Protein AF-A0AAV9WDE3-F1 (afdb_monomer)

Foldseek 3Di:
DDDDDDDDDPDDPPDDDPVNVVVVVVVVVVVVVVVVVVVVVVVVVVVVVVVDPDDPVVVVVVVVVVVVVVVVVVVVVLVVLVVVCVVVVHDSQVSCVVVVHHPVD

Radius of gyration: 34.05 Å; Cα contacts (8 Å, |Δi|>4): 21; chains: 1; bounding box: 83×27×81 Å

Organism: NCBI:txid47236

Mean predicted aligned error: 13.85 Å

InterPro domains:
  IPR010760 DNA repair protein, Swi5 [PF07061] (27-104)
  IPR010760 DNA repair protein, Swi5 [PTHR28529] (7-105)

Solvent-accessible surface area (backbone atoms only — not comparable to full-atom values): 6364 Å² total; per-residue (Å²): 137,85,82,80,75,77,80,79,78,92,75,86,80,87,78,69,51,79,65,51,50,54,50,51,52,50,50,52,53,50,50,53,50,50,51,52,48,51,54,51,52,54,51,51,50,52,63,51,53,71,72,45,93,59,63,64,70,59,54,51,52,51,51,53,48,53,54,48,57,48,51,52,53,48,52,54,50,53,51,55,47,43,53,53,15,62,75,69,74,50,56,54,70,58,54,33,53,75,73,74,49,56,102,87,110

Secondary structure (DSSP, 8-state):
----PPPPPS-SSTT--HHHHHHHHHHHHHHHHHHHHHHHHHHHHHHHHTT-SS-HHHHHHHHHHHHHHHHHHHHHHHHHHHHHHHHHT--HHHHHHHTT--TT-

pLDDT: mean 83.13, std 13.27, range [44.38, 96.0]

Structure (mmCIF, N/CA/C/O backbone):
data_AF-A0AAV9WDE3-F1
#
_entry.id   AF-A0AAV9WDE3-F1
#
loop_
_atom_site.group_PDB
_atom_site.id
_atom_site.type_symbol
_atom_site.label_atom_id
_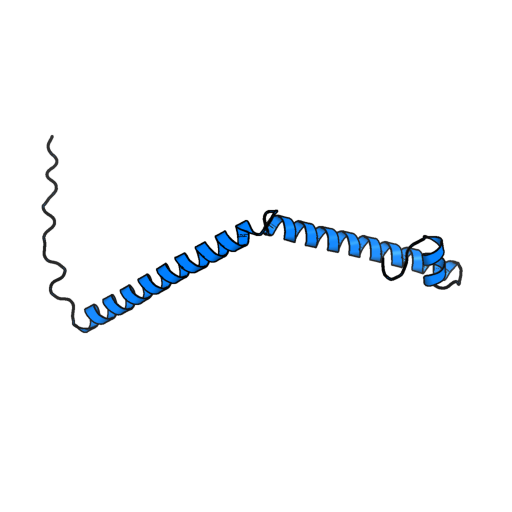atom_site.label_alt_id
_atom_site.label_comp_id
_atom_site.label_asym_id
_atom_site.label_entity_id
_atom_site.label_seq_id
_atom_site.pdbx_PDB_ins_code
_atom_site.Cartn_x
_atom_site.Cartn_y
_atom_site.Cartn_z
_atom_site.occupancy
_atom_site.B_iso_or_equiv
_atom_site.auth_seq_id
_atom_site.auth_comp_id
_atom_site.auth_asym_id
_atom_site.auth_atom_id
_atom_site.pdbx_PDB_model_num
ATOM 1 N N . MET A 1 1 ? -60.662 3.901 27.039 1.00 44.38 1 MET A N 1
ATOM 2 C CA . MET A 1 1 ? -60.197 2.587 27.536 1.00 44.38 1 MET A CA 1
ATOM 3 C C . MET A 1 1 ? -58.825 2.805 28.157 1.00 44.38 1 MET A C 1
ATOM 5 O O . MET A 1 1 ? -57.867 3.007 27.427 1.00 44.38 1 MET A O 1
ATOM 9 N N . ALA A 1 2 ? -58.760 2.931 29.484 1.00 45.16 2 ALA A N 1
ATOM 10 C CA . ALA A 1 2 ? -57.523 3.211 30.211 1.00 45.16 2 ALA A CA 1
ATOM 11 C C . ALA A 1 2 ? -56.768 1.895 30.448 1.00 45.16 2 ALA A C 1
ATOM 13 O O . ALA A 1 2 ? -57.209 1.071 31.249 1.00 45.16 2 ALA A O 1
ATOM 14 N N . SER A 1 3 ? -55.666 1.686 29.727 1.00 52.72 3 SER A N 1
ATOM 15 C CA . SER A 1 3 ? -54.793 0.531 29.937 1.00 52.72 3 SER A CA 1
ATOM 16 C C . SER A 1 3 ? -54.007 0.749 31.227 1.00 52.72 3 SER A C 1
ATOM 18 O O . SER A 1 3 ? -53.098 1.574 31.281 1.00 52.72 3 SER A O 1
ATOM 20 N N . HIS A 1 4 ? -54.415 0.048 32.283 1.00 52.09 4 HIS A N 1
ATOM 21 C CA . HIS A 1 4 ? -53.659 -0.074 33.523 1.00 52.09 4 HIS A CA 1
ATOM 22 C C . HIS A 1 4 ? -52.320 -0.743 33.207 1.00 52.09 4 HIS A C 1
ATOM 24 O O . HIS A 1 4 ? -52.282 -1.938 32.918 1.00 52.09 4 HIS A O 1
ATOM 30 N N . ASN A 1 5 ? -51.228 0.018 33.254 1.00 63.72 5 ASN A N 1
ATOM 31 C CA . ASN A 1 5 ? -49.902 -0.5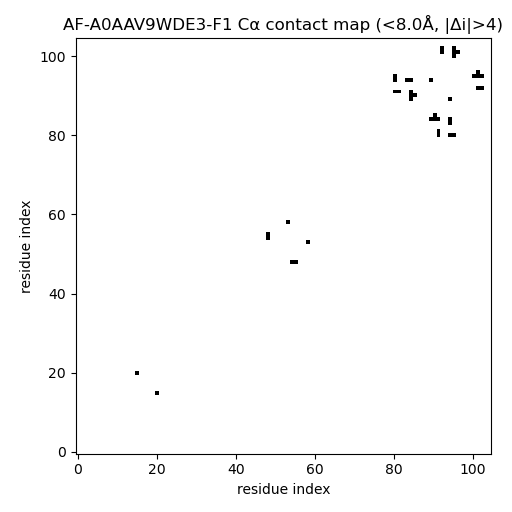75 33.355 1.00 63.72 5 ASN A CA 1
ATOM 32 C C . ASN A 1 5 ? -49.730 -1.054 34.806 1.00 63.72 5 ASN A C 1
ATOM 34 O O . ASN A 1 5 ? -49.921 -0.241 35.717 1.00 63.72 5 ASN A O 1
ATOM 38 N N . PRO A 1 6 ? -49.422 -2.339 35.055 1.00 59.72 6 PRO A N 1
ATOM 39 C CA . PRO A 1 6 ? -49.171 -2.806 36.408 1.00 59.72 6 PRO A CA 1
ATOM 40 C C . PRO A 1 6 ? -47.937 -2.086 36.974 1.00 59.72 6 PRO A C 1
ATOM 42 O O . PRO A 1 6 ? -46.994 -1.805 36.226 1.00 59.72 6 PRO A O 1
ATOM 45 N N . PRO A 1 7 ? -47.928 -1.758 38.277 1.00 61.12 7 PRO A N 1
ATOM 46 C CA . PRO A 1 7 ? -46.777 -1.132 38.898 1.00 61.12 7 PRO A CA 1
ATOM 47 C C . PRO A 1 7 ? -45.613 -2.119 38.831 1.00 61.12 7 PRO A C 1
ATOM 49 O O . PRO A 1 7 ? -45.723 -3.255 39.291 1.00 61.12 7 PRO A O 1
ATOM 52 N N . ILE A 1 8 ? -44.510 -1.678 38.233 1.00 63.84 8 ILE A N 1
ATOM 53 C CA . ILE A 1 8 ? -43.234 -2.386 38.281 1.00 63.84 8 ILE A CA 1
ATOM 54 C C . ILE A 1 8 ? -42.884 -2.525 39.773 1.00 63.8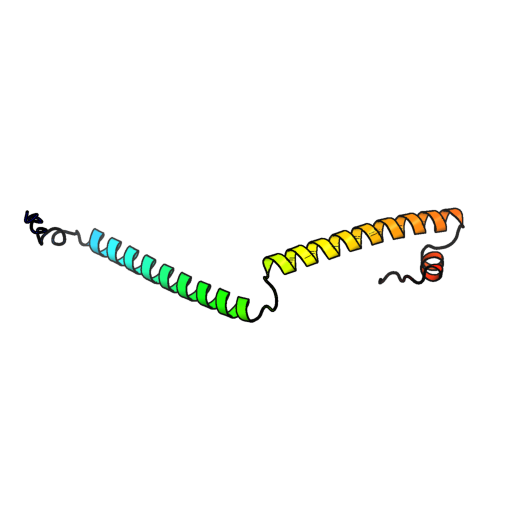4 8 ILE A C 1
ATOM 56 O O . ILE A 1 8 ? -42.777 -1.498 40.451 1.00 63.84 8 ILE A O 1
ATOM 60 N N . PRO A 1 9 ? -42.776 -3.746 40.326 1.00 60.78 9 PRO A N 1
ATOM 61 C CA . PRO A 1 9 ? -42.433 -3.923 41.728 1.00 60.78 9 PRO A CA 1
ATOM 62 C C . PRO A 1 9 ? -41.012 -3.384 41.977 1.00 60.78 9 PRO A C 1
ATOM 64 O O . PRO A 1 9 ? -40.080 -3.777 41.274 1.00 60.78 9 PRO A O 1
ATOM 67 N N . PRO A 1 10 ? -40.806 -2.490 42.958 1.00 60.97 10 PRO A N 1
ATOM 68 C CA . PRO A 1 10 ? -39.492 -1.931 43.253 1.00 60.97 10 PRO A CA 1
ATOM 69 C C . PRO A 1 10 ? -38.711 -2.864 44.195 1.00 60.97 10 PRO A C 1
ATOM 71 O O . PRO A 1 10 ? -38.567 -2.527 45.366 1.00 60.97 10 PRO A O 1
ATOM 74 N N . ALA A 1 11 ? -38.269 -4.057 43.760 1.00 54.56 11 ALA A N 1
ATOM 75 C CA . ALA A 1 11 ? -37.543 -4.968 44.670 1.00 54.56 11 ALA A CA 1
ATOM 76 C C . ALA A 1 11 ? -36.789 -6.173 44.040 1.00 54.56 11 ALA A C 1
ATOM 78 O O . ALA A 1 11 ? -36.918 -7.277 44.561 1.00 54.56 11 ALA A O 1
ATOM 79 N N . GLU A 1 12 ? -35.976 -6.019 42.987 1.00 51.12 12 GLU A N 1
ATOM 80 C CA . GLU A 1 12 ? -35.075 -7.118 42.537 1.00 51.12 12 GLU A CA 1
ATOM 81 C C . GLU A 1 12 ? -33.565 -6.811 42.617 1.00 51.12 12 GLU A C 1
ATOM 83 O O . GLU A 1 12 ? -32.753 -7.629 42.205 1.00 51.12 12 GLU A O 1
ATOM 88 N N . ASP A 1 13 ? -33.153 -5.697 43.232 1.00 51.06 13 ASP A N 1
ATOM 89 C CA . ASP A 1 13 ? -31.722 -5.361 43.404 1.00 51.06 13 ASP A CA 1
ATOM 90 C C . ASP A 1 13 ? -31.140 -5.711 44.792 1.00 51.06 13 ASP A C 1
ATOM 92 O O . ASP A 1 13 ? -29.956 -5.498 45.053 1.00 51.06 13 ASP A O 1
ATOM 96 N N . SER A 1 14 ? -31.929 -6.246 45.726 1.00 57.06 14 SER A N 1
ATOM 97 C CA . SER A 1 14 ? -31.552 -6.275 47.151 1.00 57.06 14 SER A CA 1
ATOM 98 C C . SER A 1 14 ? -30.893 -7.565 47.666 1.00 57.06 14 SER A C 1
ATOM 100 O O . SER A 1 14 ? -30.721 -7.697 48.876 1.00 57.06 14 SER A O 1
ATOM 102 N N . ASN A 1 15 ? -30.470 -8.501 46.808 1.00 63.84 15 ASN A N 1
ATOM 103 C CA . ASN A 1 15 ? -29.757 -9.710 47.265 1.00 63.84 15 ASN A CA 1
ATOM 104 C C . ASN A 1 15 ? -28.634 -10.196 46.331 1.00 63.84 15 ASN A C 1
ATOM 106 O O . ASN A 1 15 ? -28.398 -11.395 46.203 1.00 63.84 15 ASN A O 1
ATOM 110 N N . LEU A 1 16 ? -27.899 -9.277 45.700 1.00 62.28 16 LEU A N 1
ATOM 111 C CA . LEU A 1 16 ? -26.655 -9.644 45.019 1.00 62.28 16 LEU A CA 1
ATOM 112 C C . LEU A 1 16 ? -25.590 -10.018 46.059 1.00 62.28 16 LEU A C 1
ATOM 114 O O . LEU A 1 16 ? -25.244 -9.232 46.945 1.00 62.28 16 LEU A O 1
ATOM 118 N N . SER A 1 17 ? -25.038 -11.223 45.935 1.00 80.31 17 SER A N 1
ATOM 119 C CA . SER A 1 17 ? -23.884 -11.662 46.712 1.00 80.31 17 SER A CA 1
ATOM 120 C C . SER A 1 17 ? -22.718 -10.684 46.503 1.00 80.31 17 SER A C 1
ATOM 122 O O . SER A 1 17 ? -22.527 -10.182 45.392 1.00 80.31 17 SER A O 1
ATOM 124 N N . PRO A 1 18 ? -21.842 -10.460 47.501 1.00 81.69 18 PRO A N 1
ATOM 125 C CA . PRO A 1 18 ? -20.657 -9.613 47.339 1.00 81.69 18 PRO A CA 1
ATOM 126 C C . PRO A 1 18 ? -19.776 -9.979 46.132 1.00 81.69 18 PRO A C 1
ATOM 128 O O . PRO A 1 18 ? -19.035 -9.140 45.623 1.00 81.69 18 PRO A O 1
ATOM 131 N N . ARG A 1 19 ? -19.836 -11.235 45.663 1.00 84.25 19 ARG A N 1
ATOM 132 C CA . ARG A 1 19 ? -19.170 -11.680 44.430 1.00 84.25 19 ARG A CA 1
ATOM 133 C C . ARG A 1 19 ? -19.843 -11.156 43.162 1.00 84.25 19 ARG A C 1
ATOM 135 O O . ARG A 1 19 ? -19.139 -10.759 42.241 1.00 84.25 19 ARG A O 1
ATOM 142 N N . GLU A 1 20 ? -21.169 -11.144 43.120 1.00 87.81 20 GLU A N 1
ATOM 143 C CA . GLU A 1 20 ? -21.949 -10.689 41.966 1.00 87.81 20 GLU A CA 1
ATOM 144 C C . GLU A 1 20 ? -21.854 -9.173 41.809 1.00 87.81 20 GLU A C 1
ATOM 146 O O . GLU A 1 20 ? -21.671 -8.696 40.695 1.00 87.81 20 GLU A O 1
ATOM 151 N N . ILE A 1 21 ? -21.845 -8.427 42.921 1.00 85.94 21 ILE A N 1
ATOM 152 C CA . ILE A 1 21 ? -21.585 -6.978 42.921 1.00 85.94 21 ILE A CA 1
ATOM 153 C C . ILE A 1 21 ? -20.195 -6.693 42.340 1.00 85.94 21 ILE A C 1
ATOM 155 O O . ILE A 1 21 ? -20.070 -5.943 41.379 1.00 85.94 21 ILE A O 1
ATOM 159 N N . LYS A 1 22 ? -19.148 -7.372 42.833 1.00 90.12 22 LYS A N 1
ATOM 160 C CA . LYS A 1 22 ? -17.781 -7.212 42.300 1.00 90.12 22 LYS A CA 1
ATOM 161 C C . LYS A 1 22 ? -17.674 -7.568 40.818 1.00 90.12 22 LYS A C 1
ATOM 163 O O . LYS A 1 22 ? -16.938 -6.915 40.080 1.00 90.12 22 LYS A O 1
ATOM 168 N N . TYR A 1 23 ? -18.370 -8.615 40.384 1.00 90.69 23 TYR A N 1
ATOM 169 C CA . TYR A 1 23 ? -18.378 -9.028 38.985 1.00 90.69 23 TYR A CA 1
ATOM 170 C C . TYR A 1 23 ? -19.108 -8.009 38.104 1.00 90.69 23 TYR A C 1
ATOM 172 O O . TYR A 1 23 ? -18.569 -7.596 37.081 1.00 90.69 23 TYR A O 1
ATOM 180 N N . ARG A 1 24 ? -20.276 -7.525 38.540 1.00 92.31 24 ARG A N 1
ATOM 181 C CA . ARG A 1 24 ? -21.019 -6.442 37.889 1.00 92.31 24 ARG A CA 1
ATOM 182 C C . ARG A 1 24 ? -20.172 -5.174 37.785 1.00 92.31 24 ARG A C 1
ATOM 184 O O . ARG A 1 24 ? -20.113 -4.581 36.711 1.00 92.31 24 ARG A O 1
ATOM 191 N N . ASP A 1 25 ? -19.502 -4.767 38.857 1.00 92.44 25 ASP A N 1
ATOM 192 C CA . ASP A 1 25 ? -18.655 -3.570 38.868 1.00 92.44 25 ASP A CA 1
ATOM 193 C 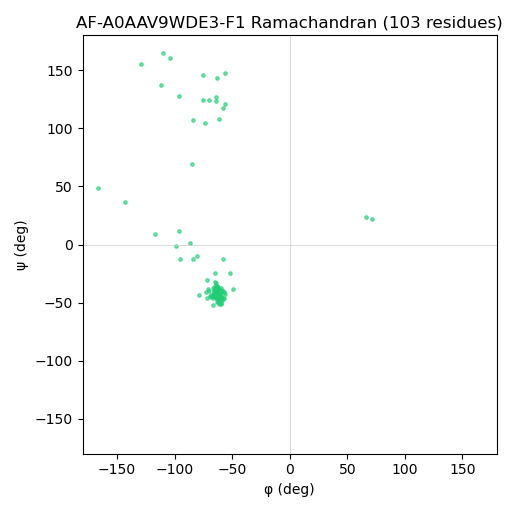C . ASP A 1 25 ? -17.463 -3.724 37.919 1.00 92.44 25 ASP A C 1
ATOM 195 O O . ASP A 1 25 ? -17.124 -2.797 37.180 1.00 92.44 25 ASP A O 1
ATOM 199 N N . SER A 1 26 ? -16.866 -4.920 37.869 1.00 93.94 26 SER A N 1
ATOM 200 C CA . SER A 1 26 ? -15.813 -5.246 36.904 1.00 93.94 26 SER A CA 1
ATOM 201 C C . SER A 1 26 ? -16.318 -5.174 35.463 1.00 93.94 26 SER A C 1
ATOM 203 O O . SER A 1 26 ? -15.670 -4.549 34.626 1.00 93.94 26 SER A O 1
ATOM 205 N N . LEU A 1 27 ? -17.486 -5.752 35.170 1.00 93.12 27 LEU A N 1
ATOM 206 C CA . LEU A 1 27 ? -18.102 -5.680 33.845 1.00 93.12 27 LEU A CA 1
ATOM 207 C C . LEU A 1 27 ? -18.457 -4.242 33.466 1.00 93.12 27 LEU A C 1
ATOM 209 O O . LEU A 1 27 ? -18.187 -3.819 32.349 1.00 93.12 27 LEU A O 1
ATOM 213 N N . THR A 1 28 ? -18.990 -3.464 34.405 1.00 93.94 28 THR A N 1
ATOM 214 C CA . THR A 1 28 ? -19.333 -2.052 34.191 1.00 93.94 28 THR A CA 1
ATOM 215 C C . THR A 1 28 ? -18.079 -1.234 33.891 1.00 93.94 28 THR A C 1
ATOM 217 O O . THR A 1 28 ? -18.086 -0.418 32.972 1.00 93.94 28 THR A O 1
ATOM 220 N N . SER A 1 29 ? -16.982 -1.504 34.604 1.00 94.31 29 SER A N 1
ATOM 221 C CA . SER A 1 29 ? -15.670 -0.889 34.360 1.00 94.31 29 SER A CA 1
ATOM 222 C C . SER A 1 29 ? -15.099 -1.266 32.988 1.00 94.31 29 SER A C 1
ATOM 224 O O . SER A 1 29 ? -14.478 -0.440 32.323 1.00 94.31 29 SER A O 1
ATOM 226 N N . GLN A 1 30 ? -15.314 -2.506 32.536 1.00 96.00 30 GLN A N 1
ATOM 227 C CA . GLN A 1 30 ? -14.912 -2.951 31.197 1.00 96.00 30 GLN A CA 1
ATOM 228 C C . GLN A 1 30 ? -15.762 -2.310 30.098 1.00 96.00 30 GLN A C 1
ATOM 230 O O . GLN A 1 30 ? -15.230 -1.914 29.068 1.00 96.00 30 GLN A O 1
ATOM 235 N N . ILE A 1 31 ? -17.069 -2.169 30.313 1.00 95.81 31 ILE A N 1
ATOM 236 C CA . ILE A 1 31 ? -17.961 -1.495 29.364 1.00 95.81 31 ILE A CA 1
ATOM 237 C C . ILE A 1 31 ? -17.547 -0.031 29.219 1.00 95.81 31 ILE A C 1
ATOM 239 O O . ILE A 1 31 ? -17.303 0.420 28.106 1.00 95.81 31 ILE A O 1
ATOM 243 N N . THR A 1 32 ? -17.358 0.682 30.332 1.00 95.00 32 THR A N 1
ATOM 244 C CA . THR A 1 32 ? -16.924 2.089 30.292 1.00 95.00 32 THR A CA 1
ATOM 245 C C . THR A 1 32 ? -15.549 2.258 29.651 1.00 95.00 32 THR A C 1
ATOM 247 O O . THR A 1 32 ? -15.340 3.203 28.887 1.00 95.00 32 THR A O 1
ATOM 250 N N . SER A 1 33 ? -14.602 1.345 29.897 1.00 94.56 33 SER A N 1
ATOM 251 C CA . SER A 1 33 ? -13.297 1.409 29.233 1.00 94.56 33 SER A CA 1
ATOM 252 C C . SER A 1 33 ? -13.420 1.168 27.724 1.00 94.56 33 SER A C 1
ATOM 254 O O . SER A 1 33 ? -12.873 1.948 26.941 1.00 94.56 33 SER A O 1
ATOM 256 N N . LEU A 1 34 ? -14.198 0.174 27.289 1.00 95.25 34 LEU A N 1
ATOM 257 C CA . LEU A 1 34 ? -14.452 -0.097 25.872 1.00 95.25 34 LEU A CA 1
ATOM 258 C C . LEU A 1 34 ? -15.169 1.066 25.179 1.00 95.25 34 LEU A C 1
ATOM 260 O O . LEU A 1 34 ? -14.755 1.470 24.093 1.00 95.25 34 LEU A O 1
ATOM 264 N N . GLU A 1 35 ? -16.176 1.658 25.817 1.00 95.12 35 GLU A N 1
ATOM 265 C CA . GLU A 1 35 ? -16.880 2.844 25.319 1.00 95.12 35 GLU A CA 1
ATOM 266 C C . GLU A 1 35 ? -15.930 4.036 25.157 1.00 95.12 35 GLU A C 1
ATOM 268 O O . GLU A 1 35 ? -15.928 4.692 24.113 1.00 95.12 35 GLU A O 1
ATOM 273 N N . SER A 1 36 ? -15.054 4.277 26.140 1.00 94.88 36 SER A N 1
ATOM 274 C CA . SER A 1 36 ? -14.041 5.336 26.041 1.00 94.88 36 SER A CA 1
ATOM 275 C C . SER A 1 36 ? -13.050 5.084 24.898 1.00 94.88 36 SER A C 1
ATOM 277 O O . SER A 1 36 ? -12.648 6.013 24.193 1.00 94.88 36 SER A O 1
ATOM 279 N N . THR A 1 37 ? -12.709 3.814 24.662 1.00 95.06 37 THR A N 1
ATOM 280 C CA . THR A 1 37 ? -11.805 3.398 23.587 1.00 95.06 37 THR A CA 1
ATOM 281 C C . THR A 1 37 ? -12.467 3.608 22.225 1.00 95.06 37 THR A C 1
ATOM 283 O O . THR A 1 37 ? -11.851 4.179 21.326 1.00 95.06 37 THR A O 1
ATOM 286 N N . LEU A 1 38 ? -13.744 3.238 22.079 1.00 94.06 38 LEU A N 1
ATOM 287 C CA . LEU A 1 38 ? -14.534 3.501 20.872 1.00 94.06 38 LEU A CA 1
ATOM 288 C C . LEU A 1 38 ? -14.645 4.999 20.577 1.00 94.06 38 LEU A C 1
ATOM 290 O O . LEU A 1 38 ? -14.422 5.415 19.438 1.00 94.06 38 LEU A O 1
ATOM 294 N N . ALA A 1 39 ? -14.932 5.818 21.591 1.00 94.06 39 ALA A N 1
ATOM 295 C CA . ALA A 1 39 ? -14.997 7.267 21.437 1.00 94.06 39 ALA A CA 1
ATOM 296 C C . ALA A 1 39 ? -13.652 7.832 20.948 1.00 94.06 39 ALA A C 1
ATOM 298 O O . ALA A 1 39 ? -13.613 8.612 19.994 1.00 94.06 39 ALA A O 1
ATOM 299 N N . ASN A 1 40 ? -12.539 7.375 21.529 1.00 94.56 40 ASN A N 1
ATOM 300 C CA . ASN A 1 40 ? -11.203 7.791 21.118 1.00 94.56 40 ASN A CA 1
ATOM 301 C C . ASN A 1 40 ? -10.889 7.391 19.664 1.00 94.56 40 ASN A C 1
ATOM 303 O O . ASN A 1 40 ? -10.509 8.247 18.865 1.00 94.56 40 ASN A O 1
ATOM 307 N N . LEU A 1 41 ? -11.116 6.126 19.292 1.00 93.12 41 LEU A N 1
ATOM 308 C CA . LEU A 1 41 ? -10.881 5.635 17.930 1.00 93.12 41 LEU A CA 1
ATOM 309 C C . LEU A 1 41 ? -11.754 6.361 16.902 1.00 93.12 41 LEU A C 1
ATOM 311 O O . LEU A 1 41 ? -11.261 6.737 15.842 1.00 93.12 41 LEU A O 1
ATOM 315 N N . SER A 1 42 ? -13.030 6.604 17.213 1.00 92.56 42 SER A N 1
ATOM 316 C CA . SER A 1 42 ? -13.930 7.337 16.314 1.00 92.56 42 SER A CA 1
ATOM 317 C C . SER A 1 42 ? -13.450 8.773 16.062 1.00 92.56 42 SER A C 1
ATOM 319 O O . SER A 1 42 ? -13.442 9.233 14.919 1.00 92.56 42 SER A O 1
ATOM 321 N N . SER A 1 43 ? -12.949 9.449 17.102 1.00 91.62 43 SER A N 1
ATOM 322 C CA . SER A 1 43 ? -12.338 10.777 16.995 1.00 91.62 43 SER A CA 1
ATOM 323 C C . SER A 1 43 ? -11.059 10.746 16.154 1.00 91.62 43 SER A C 1
ATOM 325 O O . SER A 1 43 ? -10.885 11.566 15.249 1.00 91.62 43 SER A O 1
ATOM 327 N N . GLN A 1 44 ? -10.192 9.749 16.367 1.00 91.38 44 GLN A N 1
ATOM 328 C CA . GLN A 1 44 ? -8.987 9.572 15.555 1.00 91.38 44 GLN A CA 1
ATOM 329 C C . GLN A 1 44 ? -9.321 9.341 14.077 1.00 91.38 44 GLN A C 1
ATOM 331 O O . GLN A 1 44 ? -8.722 9.993 13.217 1.00 91.38 44 GLN A O 1
ATOM 336 N N . ILE A 1 45 ? -10.302 8.483 13.778 1.00 88.00 45 ILE A N 1
ATOM 337 C CA . ILE A 1 45 ? -10.783 8.232 12.413 1.00 88.00 45 ILE A CA 1
ATOM 338 C C . ILE A 1 45 ? -11.284 9.532 11.785 1.00 88.00 45 ILE A C 1
ATOM 340 O O . ILE A 1 45 ? -10.859 9.859 10.681 1.00 88.00 45 ILE A O 1
ATOM 344 N N . SER A 1 46 ? -12.112 10.310 12.489 1.00 85.06 46 SER A N 1
ATOM 345 C CA . SER A 1 46 ? -12.619 11.590 11.979 1.00 85.06 46 SER A CA 1
ATOM 346 C C . SER A 1 46 ? -11.491 12.592 11.712 1.00 85.06 46 SER A C 1
ATOM 348 O O . SER A 1 46 ? -11.441 13.200 10.645 1.00 85.06 46 SER A O 1
ATOM 350 N N . SER A 1 47 ? -10.549 12.736 12.650 1.00 87.94 47 SER A N 1
ATOM 351 C CA . SER A 1 47 ? -9.407 13.651 12.512 1.00 87.94 47 SER A CA 1
ATOM 352 C C . SER A 1 47 ? -8.466 13.257 11.370 1.00 87.94 47 SER A C 1
ATOM 354 O O . SER A 1 47 ? -7.855 14.114 10.735 1.00 87.94 47 SER A O 1
ATOM 356 N N . THR A 1 48 ? -8.347 11.955 11.098 1.00 82.56 48 THR A N 1
ATOM 357 C CA . THR A 1 48 ? -7.517 11.419 10.016 1.00 82.56 48 THR A CA 1
ATOM 358 C C . THR A 1 48 ? -8.231 11.560 8.681 1.00 82.56 48 THR A C 1
ATOM 360 O O . THR A 1 48 ? -7.624 12.014 7.718 1.00 82.56 48 THR A O 1
ATOM 363 N N . ALA A 1 49 ? -9.528 11.254 8.632 1.00 80.19 49 ALA A N 1
ATOM 364 C CA . ALA A 1 49 ? -10.355 11.418 7.445 1.00 80.19 49 ALA A CA 1
ATOM 365 C C . ALA A 1 49 ? -10.399 12.877 6.972 1.00 80.19 49 ALA A C 1
ATOM 367 O O . ALA A 1 49 ? -10.319 13.122 5.777 1.00 80.19 49 ALA A O 1
ATOM 368 N N . GLN A 1 50 ? -10.433 13.848 7.891 1.00 82.19 50 GLN A N 1
ATOM 369 C CA . GLN A 1 50 ? -10.413 15.273 7.543 1.00 82.19 50 GLN A CA 1
ATOM 370 C C . GLN A 1 50 ? -9.099 15.726 6.878 1.00 82.19 50 GLN A C 1
ATOM 372 O O . GLN A 1 50 ? -9.091 16.713 6.150 1.00 82.19 50 GLN A O 1
ATOM 377 N N . LYS A 1 51 ? -7.985 15.018 7.113 1.00 86.12 51 LYS A N 1
ATOM 378 C CA . LYS A 1 51 ? -6.690 15.305 6.468 1.00 86.12 51 LYS A CA 1
ATOM 379 C C . LYS A 1 51 ? -6.591 14.728 5.055 1.00 86.12 51 LYS A C 1
ATOM 381 O O . LYS A 1 51 ? -5.614 15.004 4.365 1.00 86.12 51 LYS A O 1
ATOM 386 N N . LEU A 1 52 ? -7.546 13.895 4.646 1.00 82.00 52 LEU A N 1
ATOM 387 C CA . LEU A 1 52 ? -7.553 13.254 3.340 1.00 82.00 52 LEU A CA 1
ATOM 388 C C . LEU A 1 52 ? -8.417 14.062 2.374 1.00 82.00 52 LEU A C 1
ATOM 390 O O . LEU A 1 52 ? -9.577 14.345 2.651 1.00 82.00 52 LEU A O 1
ATOM 394 N N . GLU A 1 53 ? -7.855 14.392 1.215 1.00 76.88 53 GLU A N 1
ATOM 395 C CA . GLU A 1 53 ? -8.573 15.084 0.137 1.00 76.88 53 GLU A CA 1
ATOM 396 C C . GLU A 1 53 ? -9.596 14.170 -0.556 1.00 76.88 53 GLU A C 1
ATOM 398 O O . GLU A 1 53 ? -10.646 14.619 -1.004 1.00 76.88 53 GLU A O 1
ATOM 403 N N . ASN A 1 54 ? -9.310 12.865 -0.601 1.00 77.75 54 ASN A N 1
ATOM 404 C CA . ASN A 1 54 ? -10.118 11.860 -1.281 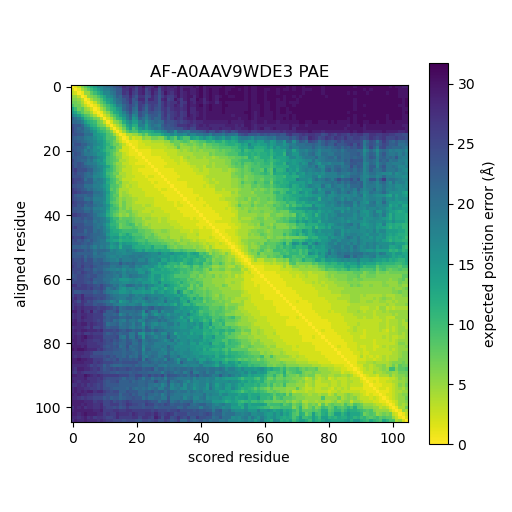1.00 77.75 54 ASN A CA 1
ATOM 405 C C . ASN A 1 54 ? -10.431 10.669 -0.360 1.00 77.75 54 ASN A C 1
ATOM 407 O O . ASN A 1 54 ? -9.651 10.380 0.556 1.00 77.75 54 ASN A O 1
ATOM 411 N N . PRO A 1 55 ? -11.525 9.922 -0.610 1.00 82.69 55 PRO A N 1
ATOM 412 C CA . PRO A 1 55 ? -11.867 8.743 0.178 1.00 82.69 55 PRO A CA 1
ATOM 413 C C . PRO A 1 55 ? -10.714 7.719 0.188 1.00 82.69 55 PRO A C 1
ATOM 415 O O . PRO A 1 55 ? -10.361 7.196 -0.874 1.00 82.69 55 PRO A O 1
ATOM 418 N N . PRO A 1 56 ? -10.157 7.352 1.362 1.00 78.88 56 PRO A N 1
ATOM 419 C CA . PRO A 1 56 ? -8.903 6.595 1.458 1.00 78.88 56 PRO A CA 1
ATOM 420 C C . PRO A 1 56 ? -8.946 5.267 0.703 1.00 78.88 56 PRO A C 1
ATOM 422 O O . PRO A 1 56 ? -8.001 4.900 0.011 1.00 78.88 56 PRO A O 1
ATOM 425 N N . LYS A 1 57 ? -10.073 4.554 0.798 1.00 84.38 57 LYS A N 1
ATOM 426 C CA . LYS A 1 57 ? -10.257 3.259 0.139 1.00 84.38 57 LYS A CA 1
ATOM 427 C C . LYS A 1 57 ? -10.204 3.377 -1.386 1.00 84.38 57 LYS A C 1
ATOM 429 O O . LYS A 1 57 ? -9.564 2.552 -2.028 1.00 84.38 57 LYS A O 1
ATOM 434 N N . SER A 1 58 ? -10.856 4.397 -1.944 1.00 83.25 58 SER A N 1
ATOM 435 C CA . SER A 1 58 ? -10.887 4.623 -3.392 1.00 83.25 58 SER A CA 1
ATOM 436 C C . SER A 1 58 ? -9.507 5.024 -3.905 1.00 83.25 58 SER A C 1
ATOM 438 O O . SER A 1 58 ? -9.041 4.473 -4.897 1.00 83.25 58 SER A O 1
ATOM 440 N N . THR A 1 59 ? -8.823 5.918 -3.189 1.00 85.44 59 THR A N 1
ATOM 441 C CA . THR A 1 59 ? -7.472 6.378 -3.534 1.00 85.44 59 THR A CA 1
ATOM 442 C C . THR A 1 59 ? -6.466 5.229 -3.543 1.00 85.44 59 THR A C 1
ATOM 444 O O . THR A 1 59 ? -5.714 5.071 -4.501 1.00 85.44 59 THR A O 1
ATOM 447 N N . ILE A 1 60 ? -6.481 4.375 -2.514 1.00 89.56 60 ILE A N 1
ATOM 448 C CA . ILE A 1 60 ? -5.587 3.210 -2.440 1.00 89.56 60 ILE A CA 1
ATOM 449 C C . ILE A 1 60 ? -5.884 2.229 -3.577 1.00 89.56 60 ILE A C 1
ATOM 451 O O . ILE A 1 60 ? -4.960 1.780 -4.248 1.00 89.56 60 ILE A O 1
ATOM 455 N N . GLN A 1 61 ? -7.158 1.916 -3.831 1.00 89.56 61 GLN A N 1
ATOM 456 C CA . GLN A 1 61 ? -7.533 1.012 -4.922 1.00 89.56 61 GLN A CA 1
ATOM 457 C C . GLN A 1 61 ? -7.096 1.546 -6.289 1.00 89.56 61 GLN A C 1
ATOM 459 O O . GLN A 1 61 ? -6.557 0.790 -7.096 1.00 89.56 61 GLN A O 1
ATOM 464 N N . GLN A 1 62 ? -7.279 2.844 -6.534 1.00 91.06 62 GLN A N 1
ATOM 465 C CA . GLN A 1 62 ? -6.844 3.480 -7.771 1.00 91.06 62 GLN A CA 1
ATOM 466 C C . GLN A 1 62 ? -5.319 3.451 -7.917 1.00 91.06 62 GLN A C 1
ATOM 468 O O . GLN A 1 62 ? -4.829 3.109 -8.988 1.00 91.06 62 GLN A O 1
ATOM 473 N N . HIS A 1 63 ? -4.562 3.747 -6.858 1.00 92.19 63 HIS A N 1
ATOM 474 C CA . HIS A 1 63 ? -3.100 3.684 -6.909 1.00 92.19 63 HIS A CA 1
ATOM 475 C C . HIS A 1 63 ? -2.568 2.266 -7.114 1.00 92.19 63 HIS A C 1
ATOM 477 O O . HIS A 1 63 ? -1.645 2.087 -7.902 1.00 92.19 63 HIS A O 1
ATOM 483 N N . ILE A 1 64 ? -3.159 1.263 -6.456 1.00 91.62 64 ILE A N 1
ATOM 484 C CA . ILE A 1 64 ? -2.804 -0.146 -6.676 1.00 91.62 64 ILE A CA 1
ATOM 485 C C . ILE A 1 64 ? -3.028 -0.515 -8.141 1.00 91.62 64 ILE A C 1
ATOM 487 O O . ILE A 1 64 ? -2.147 -1.108 -8.757 1.00 91.62 64 ILE A O 1
ATOM 491 N N . LYS A 1 65 ? -4.179 -0.128 -8.704 1.00 93.69 65 LYS A N 1
ATOM 492 C CA . LYS A 1 65 ? -4.489 -0.390 -10.108 1.00 93.69 65 LYS A CA 1
ATOM 493 C C . LYS A 1 65 ? -3.481 0.282 -11.040 1.00 93.69 65 LYS A C 1
ATOM 495 O O . LYS A 1 65 ? -2.897 -0.393 -11.870 1.00 93.69 65 LYS A O 1
ATOM 500 N N . LEU A 1 66 ? -3.226 1.578 -10.864 1.00 94.12 66 LEU A N 1
ATOM 501 C CA . LEU A 1 66 ? -2.288 2.316 -11.716 1.00 94.12 66 LEU A CA 1
ATOM 502 C C . LEU A 1 66 ? -0.871 1.737 -11.663 1.00 94.12 66 LEU A C 1
ATOM 504 O O . LEU A 1 66 ? -0.228 1.637 -12.700 1.00 94.12 66 LEU A O 1
ATOM 508 N N . LEU A 1 67 ? -0.391 1.338 -10.482 1.00 94.25 67 LEU A N 1
ATOM 509 C CA . LEU A 1 67 ? 0.916 0.689 -10.348 1.00 94.25 67 LEU A CA 1
ATOM 510 C C . LEU A 1 67 ? 0.958 -0.675 -11.035 1.00 94.25 67 LEU A C 1
ATOM 512 O O . LEU A 1 67 ? 1.971 -1.019 -11.635 1.00 94.25 67 LEU A O 1
ATOM 516 N N . HIS A 1 68 ? -0.120 -1.451 -10.937 1.00 94.00 68 HIS A N 1
ATOM 517 C CA . HIS A 1 68 ? -0.202 -2.747 -11.596 1.00 94.00 68 HIS A CA 1
ATOM 518 C C . HIS A 1 68 ? -0.219 -2.596 -13.117 1.00 94.00 68 HIS A C 1
ATOM 520 O O . HIS A 1 68 ? 0.639 -3.169 -13.780 1.00 94.00 68 HIS A O 1
ATOM 526 N N . ASP A 1 69 ? -1.115 -1.751 -13.634 1.00 93.88 69 ASP A N 1
ATOM 527 C CA . ASP A 1 69 ? -1.252 -1.465 -15.063 1.00 93.88 69 ASP A CA 1
ATOM 528 C C . ASP A 1 69 ? 0.076 -0.934 -15.636 1.00 93.88 69 ASP A C 1
ATOM 530 O O . ASP A 1 69 ? 0.492 -1.316 -16.728 1.00 93.88 69 ASP A O 1
ATOM 534 N N . PHE A 1 70 ? 0.776 -0.082 -14.878 1.00 92.94 70 PHE A N 1
ATOM 535 C CA . PHE A 1 70 ? 2.081 0.452 -15.255 1.00 92.94 70 PHE A CA 1
ATOM 536 C C . PHE A 1 70 ? 3.188 -0.610 -15.293 1.00 92.94 70 PHE A C 1
ATOM 538 O O . PHE A 1 70 ? 3.964 -0.655 -16.246 1.00 92.94 70 PHE A O 1
ATOM 545 N N . ASN A 1 71 ? 3.275 -1.467 -14.274 1.00 91.69 71 ASN A N 1
ATOM 546 C CA . ASN A 1 71 ? 4.272 -2.535 -14.267 1.00 91.69 71 ASN A CA 1
ATOM 547 C C . ASN A 1 71 ? 4.015 -3.524 -15.407 1.00 91.69 71 ASN A C 1
ATOM 549 O O . ASN A 1 71 ? 4.952 -3.910 -16.094 1.00 91.69 71 ASN A O 1
ATOM 553 N N . GLU A 1 72 ? 2.752 -3.866 -15.663 1.00 95.31 72 GLU A N 1
ATOM 554 C CA . GLU A 1 72 ? 2.382 -4.774 -16.745 1.00 95.31 72 GLU A CA 1
ATOM 555 C C . GLU A 1 72 ? 2.786 -4.217 -18.118 1.00 95.31 72 GLU A C 1
ATOM 557 O O . GLU A 1 72 ? 3.445 -4.911 -18.895 1.00 95.31 72 GLU A O 1
ATOM 562 N N . ILE A 1 73 ? 2.469 -2.948 -18.415 1.00 91.88 73 ILE A N 1
ATOM 563 C CA . ILE A 1 73 ? 2.863 -2.349 -19.698 1.00 91.88 73 ILE A CA 1
ATOM 564 C C . ILE A 1 73 ? 4.381 -2.196 -19.820 1.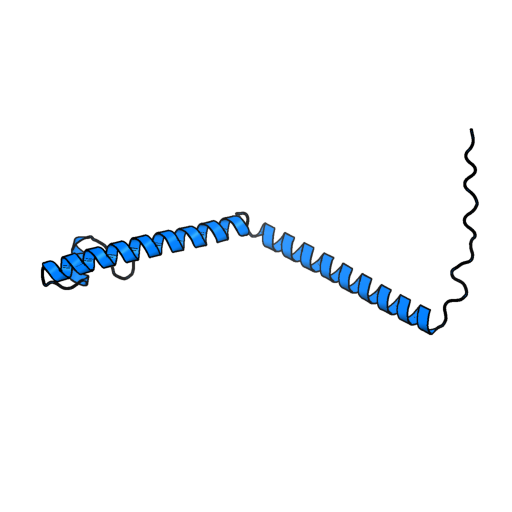00 91.88 73 ILE A C 1
ATOM 566 O O . ILE A 1 73 ? 4.928 -2.428 -20.901 1.00 91.88 73 ILE A O 1
ATOM 570 N N . ARG A 1 74 ? 5.076 -1.846 -18.729 1.00 90.25 74 ARG A N 1
ATOM 571 C CA . ARG A 1 74 ? 6.539 -1.755 -18.716 1.00 90.25 74 ARG A CA 1
ATOM 572 C C . ARG A 1 74 ? 7.168 -3.117 -19.004 1.00 90.25 74 ARG A C 1
ATOM 574 O O . ARG A 1 74 ? 8.062 -3.191 -19.842 1.00 90.25 74 ARG A O 1
ATOM 581 N N . ASP A 1 75 ? 6.696 -4.181 -18.363 1.00 92.00 75 ASP A N 1
ATOM 582 C CA . ASP A 1 75 ? 7.242 -5.531 -18.529 1.00 92.00 75 ASP A CA 1
ATOM 583 C C . ASP A 1 75 ? 7.035 -6.049 -19.958 1.00 92.00 75 ASP A C 1
ATOM 585 O O . ASP A 1 75 ? 7.968 -6.572 -20.571 1.00 92.00 75 ASP A O 1
ATOM 589 N N . VAL A 1 76 ? 5.846 -5.835 -20.537 1.00 93.56 76 VAL A N 1
ATOM 590 C CA . VAL A 1 76 ? 5.576 -6.161 -21.948 1.00 93.56 76 VAL A CA 1
ATOM 591 C C . VAL A 1 76 ? 6.474 -5.343 -22.876 1.00 93.56 76 VAL A C 1
ATOM 593 O O . VAL A 1 76 ? 7.068 -5.896 -23.803 1.00 93.56 76 VAL A O 1
ATOM 596 N N . GLY A 1 77 ? 6.613 -4.040 -22.623 1.00 89.88 77 GLY A N 1
ATOM 597 C CA . GLY A 1 77 ? 7.473 -3.153 -23.403 1.00 89.88 77 GLY A CA 1
ATOM 598 C C . GLY A 1 77 ? 8.934 -3.598 -23.379 1.00 89.88 77 GLY A C 1
ATOM 599 O O . GLY A 1 77 ? 9.537 -3.784 -24.433 1.00 89.88 77 GLY A O 1
ATOM 600 N N . LEU A 1 78 ? 9.492 -3.851 -22.195 1.00 90.12 78 LEU A N 1
ATOM 601 C CA . LEU A 1 78 ? 10.867 -4.327 -22.039 1.00 90.12 78 LEU A CA 1
ATOM 602 C C . LEU A 1 78 ? 11.081 -5.700 -22.675 1.00 90.12 78 LEU A C 1
ATOM 604 O O . LEU A 1 78 ? 12.127 -5.926 -23.279 1.00 90.12 78 LEU A O 1
ATOM 608 N N . HIS A 1 79 ? 10.096 -6.595 -22.596 1.00 91.88 79 HIS A N 1
ATOM 609 C CA . HIS A 1 79 ? 10.169 -7.892 -23.260 1.00 91.88 79 HIS A CA 1
ATOM 610 C C . HIS A 1 79 ? 10.248 -7.750 -24.788 1.00 91.88 79 HIS A C 1
ATOM 612 O O . HIS A 1 79 ? 11.116 -8.350 -25.422 1.00 91.88 79 HIS A O 1
ATOM 618 N N . LEU A 1 80 ? 9.388 -6.914 -25.382 1.00 91.69 80 LEU A N 1
ATOM 619 C CA . LEU A 1 80 ? 9.409 -6.629 -26.820 1.00 91.69 80 LEU A CA 1
ATOM 620 C C . LEU A 1 80 ? 10.727 -5.975 -27.251 1.00 91.69 80 LEU A C 1
ATOM 622 O O . LEU A 1 80 ? 11.316 -6.373 -28.254 1.00 91.69 80 LEU A O 1
ATOM 626 N N . ILE A 1 81 ? 11.211 -4.998 -26.483 1.00 90.12 81 ILE A N 1
ATOM 627 C CA . ILE A 1 81 ? 12.477 -4.313 -26.765 1.00 90.12 81 ILE A CA 1
ATOM 628 C C . ILE A 1 81 ? 13.657 -5.287 -26.646 1.00 90.12 81 ILE A C 1
ATOM 630 O O . ILE A 1 81 ? 14.559 -5.234 -27.478 1.00 90.12 81 ILE A O 1
ATOM 634 N N . GLY A 1 82 ? 13.636 -6.206 -25.678 1.00 90.00 82 GLY A N 1
ATOM 635 C CA . GLY A 1 82 ? 14.624 -7.279 -25.560 1.00 90.00 82 GLY A CA 1
ATOM 636 C C . GLY A 1 82 ? 14.691 -8.143 -26.817 1.00 90.00 82 GLY A C 1
ATOM 637 O O . GLY A 1 82 ? 15.772 -8.341 -27.359 1.00 90.00 82 GLY A O 1
ATOM 638 N N . MET A 1 83 ? 13.539 -8.555 -27.356 1.00 92.88 83 MET A N 1
ATOM 639 C CA . MET A 1 83 ? 13.499 -9.318 -28.610 1.00 92.88 83 MET A CA 1
ATOM 640 C C . MET A 1 83 ? 14.045 -8.527 -29.807 1.00 92.88 83 MET A C 1
ATOM 642 O O . MET A 1 83 ? 14.758 -9.085 -30.637 1.00 92.88 83 MET A O 1
ATOM 646 N N . ILE A 1 84 ? 13.753 -7.225 -29.892 1.00 88.94 84 ILE A N 1
ATOM 647 C CA . ILE A 1 84 ? 14.291 -6.351 -30.949 1.00 88.94 84 ILE A CA 1
ATOM 648 C C . ILE A 1 84 ? 15.813 -6.207 -30.816 1.00 88.94 84 ILE A C 1
ATOM 650 O O . ILE A 1 84 ? 16.528 -6.216 -31.819 1.00 88.94 84 ILE A O 1
ATOM 654 N N . ALA A 1 85 ? 16.311 -6.058 -29.589 1.00 90.62 85 ALA A N 1
ATOM 655 C CA . ALA A 1 85 ? 17.737 -5.968 -29.304 1.00 90.62 85 ALA A CA 1
ATOM 656 C C . ALA A 1 85 ? 18.464 -7.261 -29.710 1.00 90.62 85 ALA A C 1
ATOM 658 O O . ALA A 1 85 ? 19.486 -7.191 -30.395 1.00 90.62 85 ALA A O 1
ATOM 659 N N . ASP A 1 86 ? 17.881 -8.420 -29.387 1.00 90.25 86 ASP A N 1
ATOM 660 C CA . ASP A 1 86 ? 18.394 -9.739 -29.766 1.00 90.25 86 ASP A CA 1
ATOM 661 C C . ASP A 1 86 ? 18.423 -9.931 -31.292 1.00 90.25 86 ASP A C 1
ATOM 663 O O . ASP A 1 86 ? 19.428 -10.391 -31.834 1.00 90.25 86 ASP A O 1
ATOM 667 N N . GLU A 1 87 ? 17.364 -9.532 -32.008 1.00 92.00 87 GLU A N 1
ATOM 668 C CA . GLU A 1 87 ? 17.303 -9.612 -33.477 1.00 92.00 87 GLU A CA 1
ATOM 669 C C . GLU A 1 87 ? 18.360 -8.722 -34.150 1.00 92.00 87 GLU A C 1
ATOM 671 O O . GLU A 1 87 ? 18.967 -9.103 -35.153 1.00 92.00 87 GLU A O 1
ATOM 676 N N . ARG A 1 88 ? 18.606 -7.534 -33.587 1.00 89.75 88 ARG A N 1
ATOM 677 C CA . ARG A 1 88 ? 19.581 -6.562 -34.104 1.00 89.75 88 ARG A CA 1
ATOM 678 C C . ARG A 1 88 ? 21.017 -6.824 -33.633 1.00 89.75 88 ARG A C 1
ATOM 680 O O . ARG A 1 88 ? 21.940 -6.214 -34.168 1.00 89.75 88 ARG A O 1
ATOM 687 N N . GLY A 1 89 ? 21.218 -7.697 -32.645 1.00 88.56 89 GLY A N 1
ATOM 688 C CA . GLY A 1 89 ? 22.520 -7.946 -32.022 1.00 88.56 89 GLY A CA 1
ATOM 689 C C . GLY A 1 89 ? 23.078 -6.750 -31.238 1.00 88.56 89 GLY A C 1
ATOM 690 O O . GLY A 1 89 ? 24.294 -6.645 -31.079 1.00 88.56 89 GLY A O 1
ATOM 691 N N . VAL A 1 90 ? 22.213 -5.843 -30.776 1.00 89.19 90 VAL A N 1
ATOM 692 C CA . VAL A 1 90 ? 22.584 -4.636 -30.013 1.00 89.19 90 VAL A CA 1
ATOM 693 C C . VAL A 1 90 ? 22.142 -4.755 -28.555 1.00 89.19 90 VAL A C 1
ATOM 695 O O . VAL A 1 90 ? 21.344 -5.615 -28.195 1.00 89.19 90 VAL A O 1
ATOM 698 N N . GLY A 1 91 ? 22.664 -3.897 -27.679 1.00 85.12 91 GLY A N 1
ATOM 699 C CA . GLY A 1 91 ? 22.295 -3.925 -26.263 1.00 85.12 91 GLY A CA 1
ATOM 700 C C . GLY A 1 91 ? 20.903 -3.338 -25.999 1.00 85.12 91 GLY A C 1
ATOM 701 O O . GLY A 1 91 ? 20.527 -2.329 -26.590 1.00 85.12 91 GLY A O 1
ATOM 702 N N . LEU A 1 92 ? 20.179 -3.886 -25.015 1.00 83.62 92 LEU A N 1
ATOM 703 C CA . LEU A 1 92 ? 18.864 -3.388 -24.571 1.00 83.62 92 LEU A CA 1
ATOM 704 C C . LEU A 1 92 ? 18.848 -1.868 -24.297 1.00 83.62 92 LEU 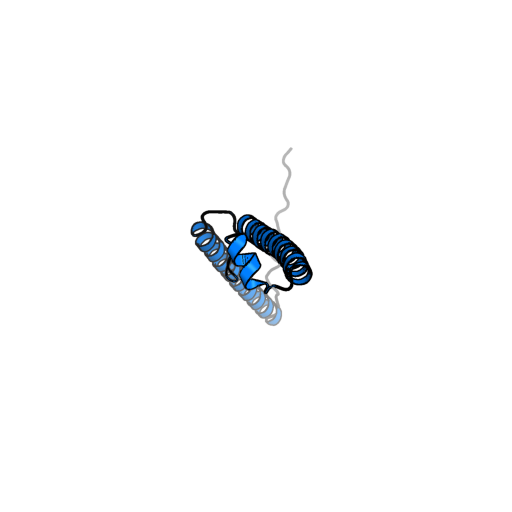A C 1
ATOM 706 O O . LEU A 1 92 ? 17.893 -1.179 -24.646 1.00 83.62 92 LEU A O 1
ATOM 710 N N . LYS A 1 93 ? 19.929 -1.330 -23.717 1.00 82.88 93 LYS A N 1
ATOM 711 C CA . LYS A 1 93 ? 20.094 0.107 -23.421 1.00 82.88 93 LYS A CA 1
ATOM 712 C C . LYS A 1 93 ? 20.138 0.994 -24.662 1.00 82.88 93 LYS A C 1
ATOM 714 O O . 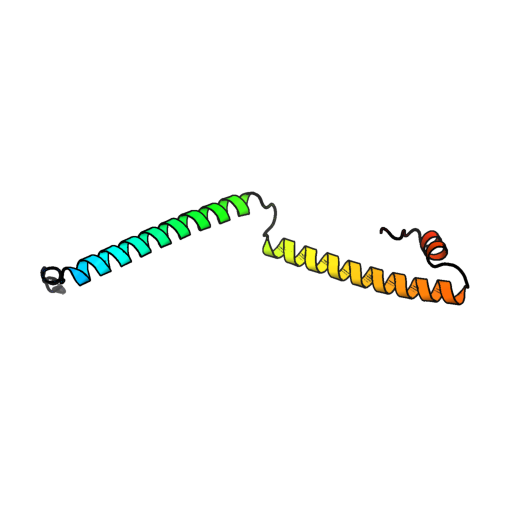LYS A 1 93 ? 19.708 2.141 -24.601 1.00 82.88 93 LYS A O 1
ATOM 719 N N . GLU A 1 94 ? 20.681 0.477 -25.756 1.00 82.31 94 GLU A N 1
ATOM 720 C CA . GLU A 1 94 ? 20.809 1.200 -27.020 1.00 82.31 94 GLU A CA 1
ATOM 721 C C . GLU A 1 94 ? 19.434 1.345 -27.673 1.00 82.31 94 GLU A C 1
ATOM 723 O O . GLU A 1 94 ? 19.015 2.455 -27.993 1.00 82.31 94 GLU A O 1
ATOM 728 N N . VAL A 1 95 ? 18.670 0.249 -27.713 1.00 84.25 95 VAL A N 1
ATOM 729 C CA . VAL A 1 95 ? 17.296 0.244 -28.232 1.00 84.25 95 VAL A CA 1
ATOM 730 C C . VAL A 1 95 ? 16.366 1.089 -27.355 1.00 84.25 95 VAL A C 1
ATOM 732 O O . VAL A 1 95 ? 15.589 1.880 -27.877 1.00 84.25 95 VAL A O 1
ATOM 735 N N . LEU A 1 96 ? 16.471 1.002 -26.024 1.00 83.75 96 LEU A N 1
ATOM 736 C CA . LEU A 1 96 ? 15.713 1.870 -25.108 1.00 83.75 96 LEU A CA 1
ATOM 737 C C . LEU A 1 96 ? 15.964 3.364 -25.378 1.00 83.75 96 LEU A C 1
ATOM 739 O O . LEU A 1 96 ? 15.016 4.152 -25.425 1.00 83.75 96 LEU A O 1
ATOM 743 N N . GLY A 1 97 ? 17.226 3.734 -25.622 1.00 83.25 97 GLY A N 1
ATOM 744 C CA . GLY A 1 97 ? 17.619 5.096 -25.981 1.00 83.25 97 GLY A CA 1
ATOM 745 C C . GLY A 1 97 ? 17.012 5.583 -27.301 1.00 83.25 97 GLY A C 1
ATOM 746 O O . GLY A 1 97 ? 16.615 6.744 -27.384 1.00 83.25 97 GLY A O 1
ATOM 747 N N . GLU A 1 98 ? 16.868 4.708 -28.303 1.00 84.38 98 GLU A N 1
ATOM 748 C CA . GLU A 1 98 ? 16.184 5.023 -29.571 1.00 84.38 98 GLU A CA 1
ATOM 749 C C . GLU A 1 98 ? 14.690 5.323 -29.373 1.00 84.38 98 GLU A C 1
ATOM 751 O O . GLU A 1 98 ? 14.138 6.196 -30.045 1.00 84.38 98 GLU A O 1
ATOM 756 N N . PHE A 1 99 ? 14.038 4.628 -28.436 1.00 82.12 99 PHE A N 1
ATOM 757 C CA . PHE A 1 99 ? 12.622 4.826 -28.108 1.00 82.12 99 PHE A CA 1
ATOM 758 C C . PHE A 1 99 ? 12.375 5.934 -27.071 1.00 82.12 99 PHE A C 1
ATOM 760 O O . PHE A 1 99 ? 11.225 6.199 -26.723 1.00 82.12 99 PHE A O 1
ATOM 767 N N . GLY A 1 100 ? 13.428 6.615 -26.602 1.00 80.00 100 GLY A N 1
ATOM 768 C CA . GLY A 1 100 ? 13.321 7.746 -25.676 1.00 80.00 100 GLY A CA 1
ATOM 769 C C . GLY A 1 100 ? 12.912 7.363 -24.251 1.00 80.00 100 GLY A C 1
ATOM 770 O O . GLY A 1 100 ? 12.408 8.216 -23.523 1.00 80.00 100 GLY A O 1
ATOM 771 N N . VAL A 1 101 ? 13.117 6.104 -23.854 1.00 75.81 101 VAL A N 1
ATOM 772 C CA . VAL A 1 101 ? 12.793 5.578 -22.518 1.00 75.81 101 VAL A CA 1
ATOM 773 C C . VAL A 1 101 ? 14.092 5.258 -21.783 1.00 75.81 101 VAL A C 1
ATOM 775 O O . VAL A 1 101 ? 15.015 4.694 -22.373 1.00 75.81 101 VAL A O 1
ATOM 778 N N . THR A 1 102 ? 14.197 5.598 -20.496 1.00 73.19 102 THR A N 1
ATOM 779 C CA . THR A 1 102 ? 15.352 5.198 -19.675 1.00 73.19 102 THR A CA 1
ATOM 780 C C . THR A 1 102 ? 14.999 4.055 -18.723 1.00 73.19 102 THR A C 1
ATOM 782 O O . THR A 1 102 ? 13.840 3.853 -18.395 1.00 73.19 102 THR A O 1
ATOM 785 N N . GLU A 1 103 ? 15.998 3.316 -18.215 1.00 62.59 103 GLU A N 1
ATOM 786 C CA . GLU A 1 103 ? 15.790 2.230 -17.225 1.00 62.59 103 GLU A CA 1
ATOM 787 C C . GLU A 1 103 ? 15.099 2.689 -15.923 1.00 62.59 103 GLU A C 1
ATOM 789 O O . GLU A 1 103 ? 14.726 1.858 -15.096 1.00 62.59 103 GLU A O 1
ATOM 794 N N . LYS A 1 104 ? 14.984 4.003 -15.696 1.00 67.25 104 LYS 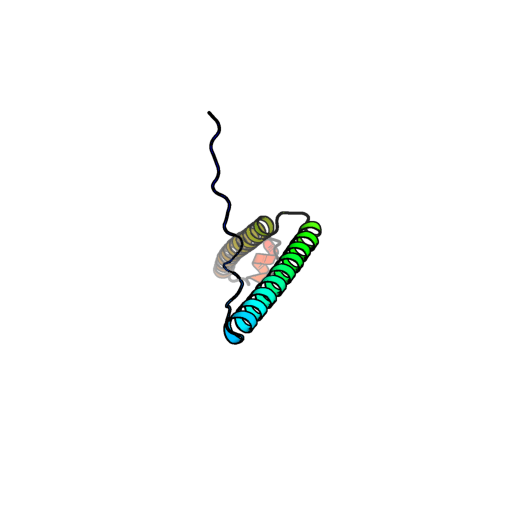A N 1
ATOM 795 C CA . LYS A 1 104 ? 14.324 4.588 -14.523 1.00 67.25 104 LYS A CA 1
ATOM 796 C C . LYS A 1 104 ? 12.864 4.971 -14.769 1.00 67.25 104 LYS A C 1
ATOM 798 O O . LYS A 1 104 ? 12.176 5.252 -13.786 1.00 67.25 104 LYS A O 1
ATOM 803 N N . ASP A 1 105 ? 12.428 4.980 -16.026 1.00 58.97 105 ASP A N 1
ATOM 804 C CA . ASP A 1 105 ? 11.074 5.340 -16.453 1.00 58.97 105 ASP A CA 1
ATOM 805 C C . ASP A 1 105 ? 10.191 4.103 -16.616 1.00 58.97 105 ASP A C 1
ATOM 807 O O . ASP A 1 105 ? 8.992 4.221 -16.310 1.00 58.97 105 ASP A O 1
#

Nearest PDB structures (foldseek):
  6m10-assembly3_D  TM=2.844E-01  e=8.900E+00  Pseudomonas aeruginosa PAO1

Sequence (105 aa):
MASHNPPIPPAEDSNLSPREIKYRDSLTSQITSLESTLANLSSQISSTAQKLENPPKSTIQQHIKLLHDFNEIRDVGLHLIGMIADERGVGLKEVLGEFGVTEKD